Protein AF-A0A9X4H3T2-F1 (afdb_monomer_lite)

Radius of gyration: 23.25 Å; chains: 1; bounding box: 57×52×72 Å

pLDDT: mean 75.18, std 21.05, range [34.91, 97.56]

Structure (mmCIF, N/CA/C/O backbone):
data_AF-A0A9X4H3T2-F1
#
_entry.id   AF-A0A9X4H3T2-F1
#
loop_
_atom_site.group_PDB
_atom_site.id
_atom_site.type_symbol
_atom_site.label_atom_id
_atom_site.label_alt_id
_atom_site.label_comp_id
_atom_site.label_asym_id
_atom_site.label_entity_id
_atom_site.label_seq_id
_atom_site.pdbx_PDB_ins_code
_atom_site.Cartn_x
_atom_site.Cartn_y
_atom_site.Cartn_z
_atom_site.occupancy
_atom_site.B_iso_or_equiv
_atom_site.auth_seq_id
_atom_site.auth_comp_id
_atom_site.auth_asym_id
_atom_site.auth_atom_id
_atom_site.pdbx_PDB_model_num
ATOM 1 N N . MET A 1 1 ? 32.960 2.727 -9.932 1.00 52.59 1 MET A N 1
ATOM 2 C CA . MET A 1 1 ? 33.233 3.770 -10.941 1.00 52.59 1 MET A CA 1
ATOM 3 C C . MET A 1 1 ? 33.825 4.961 -10.204 1.00 52.59 1 MET A C 1
ATOM 5 O O . MET A 1 1 ? 33.146 5.506 -9.345 1.00 52.59 1 MET A O 1
ATOM 9 N N . ASP A 1 2 ? 35.104 5.268 -10.426 1.00 44.00 2 ASP A N 1
ATOM 10 C CA . ASP A 1 2 ? 35.800 6.400 -9.794 1.00 44.00 2 ASP A CA 1
ATOM 11 C C . ASP A 1 2 ? 35.698 7.626 -10.719 1.00 44.00 2 ASP A C 1
ATOM 13 O O . ASP A 1 2 ? 36.077 7.549 -11.885 1.00 44.00 2 ASP A O 1
ATOM 17 N N . VAL A 1 3 ? 35.138 8.731 -10.221 1.00 59.41 3 VAL A N 1
ATOM 18 C CA . VAL A 1 3 ? 34.882 9.972 -10.984 1.00 59.41 3 VAL A CA 1
ATOM 19 C C . VAL A 1 3 ? 35.903 11.076 -10.697 1.00 59.41 3 VAL A C 1
ATOM 21 O O . VAL A 1 3 ? 35.755 12.201 -11.164 1.00 59.41 3 VAL A O 1
ATOM 24 N N . ARG A 1 4 ? 36.965 10.783 -9.937 1.00 67.38 4 ARG A N 1
ATOM 25 C CA . ARG A 1 4 ? 37.994 11.776 -9.583 1.00 67.38 4 ARG A CA 1
ATOM 26 C C . ARG A 1 4 ? 38.931 12.133 -10.745 1.00 67.38 4 ARG A C 1
ATOM 28 O O . ARG A 1 4 ? 39.681 13.095 -10.633 1.00 67.38 4 ARG A O 1
ATOM 35 N N . ALA A 1 5 ? 38.894 11.379 -11.846 1.00 62.28 5 ALA A N 1
ATOM 36 C CA . ALA A 1 5 ? 39.835 11.494 -12.965 1.00 62.28 5 ALA A CA 1
ATOM 37 C C . ALA A 1 5 ? 39.378 12.415 -14.121 1.00 62.28 5 ALA A C 1
ATOM 39 O O . ALA A 1 5 ? 40.071 12.499 -15.132 1.00 62.28 5 ALA A O 1
ATOM 40 N N . GLY A 1 6 ? 38.246 13.115 -13.989 1.00 65.00 6 GLY A N 1
ATOM 41 C CA . GLY A 1 6 ? 37.753 14.078 -14.985 1.00 65.00 6 GLY A CA 1
ATOM 42 C C . GLY A 1 6 ? 36.343 13.780 -15.499 1.00 65.00 6 GLY A C 1
ATOM 43 O O . GLY A 1 6 ? 35.703 12.812 -15.087 1.00 65.00 6 GLY A O 1
ATOM 44 N N . ASN A 1 7 ? 35.850 14.647 -16.392 1.00 65.06 7 ASN A N 1
ATOM 45 C CA . ASN A 1 7 ? 34.503 14.550 -16.959 1.00 65.06 7 ASN A CA 1
ATOM 46 C C . ASN A 1 7 ? 34.317 13.233 -17.725 1.00 65.06 7 ASN A C 1
ATOM 48 O O . ASN A 1 7 ? 35.078 12.918 -18.637 1.00 65.06 7 ASN A O 1
ATOM 52 N N . GLN A 1 8 ? 33.268 12.493 -17.376 1.00 62.72 8 GLN A N 1
ATOM 53 C CA . GLN A 1 8 ? 32.842 11.285 -18.077 1.00 62.72 8 GLN A CA 1
ATOM 54 C C . GLN A 1 8 ? 31.775 11.670 -19.110 1.00 62.72 8 GLN A C 1
ATOM 56 O O . GLN A 1 8 ? 30.701 12.146 -18.745 1.00 62.72 8 GLN A O 1
ATOM 61 N N . ALA A 1 9 ? 32.084 11.492 -20.393 1.00 65.75 9 ALA A N 1
ATOM 62 C CA . ALA A 1 9 ? 31.138 11.605 -21.507 1.00 65.75 9 ALA A CA 1
ATOM 63 C C . ALA A 1 9 ? 30.773 10.196 -22.022 1.00 65.75 9 ALA A C 1
ATOM 65 O O . ALA A 1 9 ? 31.494 9.247 -21.726 1.00 65.75 9 ALA A O 1
ATOM 66 N N . ASN A 1 10 ? 29.683 10.055 -22.792 1.00 64.00 10 ASN A N 1
ATOM 67 C CA . ASN A 1 10 ? 29.130 8.762 -23.254 1.00 64.00 10 ASN A CA 1
ATOM 68 C C . ASN A 1 10 ? 28.629 7.827 -22.133 1.00 64.00 10 ASN A C 1
ATOM 70 O O . ASN A 1 10 ? 28.840 6.618 -22.174 1.00 64.00 10 ASN A O 1
ATOM 74 N N . ILE A 1 11 ? 27.941 8.375 -21.126 1.00 66.06 11 ILE A N 1
ATOM 75 C CA . ILE A 1 11 ? 27.148 7.547 -20.209 1.00 66.06 11 ILE A CA 1
ATOM 76 C C . ILE A 1 11 ? 25.746 7.399 -20.798 1.00 66.06 11 ILE A C 1
ATOM 78 O O . ILE A 1 11 ? 24.950 8.337 -20.752 1.00 66.06 11 ILE A O 1
ATOM 82 N N . ASP A 1 12 ? 25.446 6.215 -21.319 1.00 61.78 12 ASP A N 1
ATOM 83 C CA . ASP A 1 12 ? 24.101 5.866 -21.762 1.00 61.78 12 ASP A CA 1
ATOM 84 C C . ASP A 1 12 ? 23.241 5.480 -20.550 1.00 61.78 12 ASP A C 1
ATOM 86 O O . ASP A 1 12 ? 23.496 4.486 -19.867 1.00 61.78 12 ASP A O 1
ATOM 90 N N . PHE A 1 13 ? 22.200 6.267 -20.271 1.00 52.69 13 PHE A N 1
ATOM 91 C CA . PHE A 1 13 ? 21.162 5.907 -19.306 1.00 52.69 13 PHE A CA 1
ATOM 92 C C . PHE A 1 13 ? 20.006 5.225 -20.034 1.00 52.69 13 PHE A C 1
ATOM 94 O O . PHE A 1 13 ? 19.337 5.830 -20.869 1.00 52.69 13 PHE A O 1
ATOM 101 N N . SER A 1 14 ? 19.740 3.967 -19.688 1.00 58.41 14 SER A N 1
ATOM 102 C CA . SER A 1 14 ? 18.531 3.275 -20.136 1.00 58.41 14 SER A CA 1
ATOM 103 C C . SER A 1 14 ? 17.376 3.597 -19.192 1.00 58.41 14 SER A C 1
ATOM 105 O O . SER A 1 14 ? 17.484 3.393 -17.982 1.00 58.41 14 SER A O 1
ATOM 107 N N . LEU A 1 15 ? 16.263 4.089 -19.738 1.00 56.19 15 LEU A N 1
ATOM 108 C CA . LEU A 1 15 ? 15.029 4.247 -18.975 1.00 56.19 15 LEU A CA 1
ATOM 109 C C . LEU A 1 15 ? 14.483 2.848 -18.657 1.00 56.19 15 LEU A C 1
ATOM 111 O O . LEU A 1 15 ? 14.134 2.095 -19.565 1.00 56.19 15 LEU A O 1
ATOM 115 N N . LEU A 1 16 ? 14.447 2.482 -17.377 1.00 66.12 16 LEU A N 1
ATOM 116 C CA . LEU A 1 16 ? 13.869 1.209 -16.950 1.00 66.12 16 LEU A CA 1
ATOM 117 C C . LEU A 1 16 ? 12.359 1.224 -17.208 1.00 66.12 16 LEU A C 1
ATOM 119 O O . LEU A 1 16 ? 11.682 2.204 -16.893 1.00 66.12 16 LEU A O 1
ATOM 123 N N . ALA A 1 17 ? 11.832 0.128 -17.754 1.00 73.75 17 ALA A N 1
ATOM 124 C CA . ALA A 1 17 ? 10.391 -0.080 -17.823 1.00 73.75 17 ALA A CA 1
ATOM 125 C C . ALA A 1 17 ? 9.795 -0.010 -16.406 1.00 73.75 17 ALA A C 1
ATOM 127 O O . ALA A 1 17 ? 10.371 -0.546 -15.455 1.00 73.75 17 ALA A O 1
ATOM 128 N N . GLY A 1 18 ? 8.661 0.678 -16.271 1.00 83.75 18 GLY A N 1
ATOM 129 C CA . GLY A 1 18 ? 7.928 0.793 -15.016 1.00 83.75 18 GLY A CA 1
ATOM 130 C C . GLY A 1 18 ? 6.741 -0.161 -14.990 1.00 83.75 18 GLY A C 1
ATOM 131 O O . GLY A 1 18 ? 5.956 -0.191 -15.937 1.00 83.75 18 GLY A O 1
ATOM 132 N N . TYR A 1 19 ? 6.590 -0.897 -13.895 1.00 94.56 19 TYR A N 1
ATOM 133 C CA . TYR A 1 19 ? 5.424 -1.735 -13.627 1.00 94.56 19 TYR A CA 1
ATOM 134 C C . TYR A 1 19 ? 4.707 -1.269 -12.364 1.00 94.56 19 TYR A C 1
ATOM 136 O O . TYR A 1 19 ? 5.242 -0.520 -11.546 1.00 94.56 19 TYR A O 1
ATOM 144 N N . THR A 1 20 ? 3.456 -1.692 -12.229 1.00 95.69 20 THR A N 1
ATOM 145 C CA . THR A 1 20 ? 2.567 -1.258 -11.152 1.00 95.69 20 THR A CA 1
ATOM 146 C C . THR A 1 20 ? 2.474 -2.311 -10.055 1.00 95.69 20 THR A C 1
ATOM 148 O O . THR A 1 20 ? 2.276 -3.491 -10.349 1.00 95.69 20 THR A O 1
ATOM 151 N N . ILE A 1 21 ? 2.534 -1.874 -8.796 1.00 96.62 21 ILE A N 1
ATOM 152 C CA . ILE A 1 21 ? 2.111 -2.650 -7.624 1.00 96.62 21 ILE A CA 1
ATOM 153 C C . ILE A 1 21 ? 0.769 -2.088 -7.152 1.00 96.62 21 ILE A C 1
ATOM 155 O O . ILE A 1 21 ? 0.644 -0.882 -6.931 1.00 96.62 21 ILE A O 1
ATOM 159 N N . SER A 1 22 ? -0.233 -2.954 -7.005 1.00 96.88 22 SER A N 1
ATOM 160 C CA . SER A 1 22 ? -1.591 -2.559 -6.623 1.00 96.88 22 SER A CA 1
ATOM 161 C C . SER A 1 22 ? -2.259 -3.549 -5.673 1.00 96.88 22 SER A C 1
ATOM 163 O O . SER A 1 22 ? -1.997 -4.757 -5.691 1.00 96.88 22 SER A O 1
ATOM 165 N N . GLY A 1 23 ? -3.165 -3.024 -4.855 1.00 94.56 23 GLY A N 1
ATOM 166 C CA . GLY A 1 23 ? -3.944 -3.785 -3.889 1.00 94.56 23 GLY A CA 1
ATOM 167 C C . GLY A 1 23 ? -4.801 -2.868 -3.024 1.00 94.56 23 GLY A C 1
ATOM 168 O O . GLY A 1 23 ? -5.012 -1.702 -3.352 1.00 94.56 23 GLY A O 1
ATOM 169 N N . LYS A 1 24 ? -5.273 -3.401 -1.900 1.00 95.81 24 LYS A N 1
ATOM 170 C CA . LYS A 1 24 ? -6.077 -2.673 -0.911 1.00 95.81 24 LYS A CA 1
ATOM 171 C C . LYS A 1 24 ? -5.294 -2.450 0.365 1.00 95.81 24 LYS A C 1
ATOM 173 O O . LYS A 1 24 ? -4.640 -3.375 0.831 1.00 95.81 24 LYS A O 1
ATOM 178 N N . VAL A 1 25 ? -5.420 -1.273 0.968 1.00 93.44 25 VAL A N 1
ATOM 179 C CA . VAL A 1 25 ? -5.076 -1.061 2.378 1.00 93.44 25 VAL A CA 1
ATOM 180 C C . VAL A 1 25 ? -6.368 -1.083 3.177 1.00 93.44 25 VAL A C 1
ATOM 182 O O . VAL A 1 25 ? -7.251 -0.269 2.919 1.00 93.44 25 VAL A O 1
ATOM 185 N N . SER A 1 26 ? -6.488 -2.019 4.117 1.00 91.56 26 SER A N 1
ATOM 186 C CA . SER A 1 26 ? -7.704 -2.218 4.914 1.00 91.56 26 SER A CA 1
ATOM 187 C C . SER A 1 26 ? -7.459 -1.976 6.398 1.00 91.56 26 SER A C 1
ATOM 189 O O . SER A 1 26 ? -6.370 -2.241 6.909 1.00 91.56 26 SER A O 1
ATOM 191 N N . LEU A 1 27 ? -8.486 -1.506 7.097 1.00 87.81 27 LEU A N 1
ATOM 192 C CA . LEU A 1 27 ? -8.524 -1.478 8.552 1.00 87.81 27 LEU A CA 1
ATOM 193 C C . LEU A 1 27 ? -8.652 -2.902 9.121 1.00 87.81 27 LEU A C 1
ATOM 195 O O . LEU A 1 27 ? -9.218 -3.787 8.465 1.00 87.81 27 LEU A O 1
ATOM 199 N N . PRO A 1 28 ? -8.125 -3.136 10.334 1.00 83.06 28 PRO A N 1
ATOM 200 C CA . PRO A 1 28 ? -8.169 -4.445 10.966 1.00 83.06 28 PRO A CA 1
ATOM 201 C C . PRO A 1 28 ? -9.613 -4.857 11.247 1.00 83.06 28 PRO A C 1
ATOM 203 O O . PRO A 1 28 ? -10.473 -4.022 11.524 1.00 83.06 28 PRO A O 1
ATOM 206 N N . GLU A 1 29 ? -9.874 -6.162 11.143 1.00 80.94 29 GLU A N 1
ATOM 207 C CA . GLU A 1 29 ? -11.164 -6.782 11.491 1.00 80.94 29 GLU A CA 1
ATOM 208 C C . GLU A 1 29 ? -12.385 -6.166 10.772 1.00 80.94 29 GLU A C 1
ATOM 210 O O . GLU A 1 29 ? -13.522 -6.312 11.210 1.00 80.94 29 GLU A O 1
ATOM 215 N N . GLY A 1 30 ? -12.164 -5.479 9.644 1.00 78.31 30 GLY A N 1
ATOM 216 C CA . GLY A 1 30 ? -13.226 -4.819 8.884 1.00 78.31 30 GLY A CA 1
ATOM 217 C C . GLY A 1 30 ? -13.804 -3.570 9.554 1.00 78.31 30 GLY A C 1
ATOM 218 O O . GLY A 1 30 ? -14.869 -3.112 9.138 1.00 78.31 30 GLY A O 1
ATOM 219 N N . GLN A 1 31 ? -13.120 -3.008 10.556 1.00 83.56 31 GLN A N 1
ATOM 220 C CA . GLN A 1 31 ? -13.538 -1.789 11.242 1.00 83.56 31 GLN A CA 1
ATOM 221 C C . GLN A 1 31 ? -13.729 -0.622 10.261 1.00 83.56 31 GLN A C 1
ATOM 223 O O . GLN A 1 31 ? -12.945 -0.438 9.332 1.00 83.56 31 GLN A O 1
ATOM 228 N N . LEU A 1 32 ? -14.758 0.199 10.490 1.00 86.44 32 LEU A N 1
ATOM 229 C CA . LEU A 1 32 ? -14.967 1.436 9.738 1.00 86.44 32 LEU A CA 1
ATOM 230 C C . LEU A 1 32 ? -14.142 2.580 10.334 1.00 86.44 32 LEU A C 1
ATOM 232 O O . LEU A 1 32 ? -14.075 2.744 11.554 1.00 86.44 32 LEU A O 1
ATOM 236 N N . ALA A 1 33 ? -13.557 3.407 9.473 1.00 85.69 33 ALA A N 1
ATOM 237 C CA . ALA A 1 33 ? -12.797 4.573 9.887 1.00 85.69 33 ALA A CA 1
ATOM 238 C C . ALA A 1 33 ? -13.724 5.613 10.540 1.00 85.69 33 ALA A C 1
ATOM 240 O O . ALA A 1 33 ? -14.650 6.120 9.902 1.00 85.69 33 ALA A O 1
ATOM 241 N N . SER A 1 34 ? -13.472 5.963 11.805 1.00 84.12 34 SER A N 1
ATOM 242 C CA . SER A 1 34 ? -14.245 6.995 12.521 1.00 84.12 34 SER A CA 1
ATOM 243 C C . SER A 1 34 ? -14.047 8.399 11.936 1.00 84.12 34 SER A C 1
ATOM 245 O O . SER A 1 34 ? -14.924 9.253 12.058 1.00 84.12 34 SER A O 1
ATOM 247 N N . SER A 1 35 ? -12.912 8.623 11.277 1.00 86.81 35 SER A N 1
ATOM 248 C CA . SER A 1 35 ? -12.546 9.815 10.510 1.00 86.81 35 SER A CA 1
ATOM 249 C C . SER A 1 35 ? -11.734 9.386 9.290 1.00 86.81 35 SER A C 1
ATOM 251 O O . SER A 1 35 ? -11.195 8.280 9.277 1.00 86.81 35 SER A O 1
ATOM 253 N N . SER A 1 36 ? -11.615 10.249 8.280 1.00 89.06 36 SER A N 1
ATOM 254 C CA . SER A 1 36 ? -10.748 9.953 7.137 1.00 89.06 36 SER A CA 1
ATOM 255 C C . SER A 1 36 ? -9.297 9.765 7.588 1.00 89.06 36 SER A C 1
ATOM 257 O O . SER A 1 36 ? -8.815 10.509 8.442 1.00 89.06 36 SER A O 1
ATOM 259 N N . LEU A 1 37 ? -8.624 8.762 7.023 1.00 88.94 37 LEU A N 1
ATOM 260 C CA . LEU A 1 37 ? -7.286 8.341 7.416 1.00 88.94 37 LEU A CA 1
ATOM 261 C C . LEU A 1 37 ? -6.315 8.411 6.242 1.00 88.94 37 LEU A C 1
ATOM 263 O O . LEU A 1 37 ? -6.490 7.696 5.253 1.00 88.94 37 LEU A O 1
ATOM 267 N N . SER A 1 38 ? -5.270 9.226 6.373 1.00 93.31 38 SER A N 1
ATOM 268 C CA . SER A 1 38 ? -4.232 9.359 5.352 1.00 93.31 38 SER A CA 1
ATOM 269 C C . SER A 1 38 ? -3.151 8.296 5.527 1.00 93.31 38 SER A C 1
ATOM 271 O O . SER A 1 38 ? -2.493 8.219 6.569 1.00 93.31 38 SER A O 1
ATOM 273 N N . VAL A 1 39 ? -2.918 7.502 4.484 1.00 94.00 39 VAL A N 1
ATOM 274 C CA . VAL A 1 39 ? -1.922 6.426 4.487 1.00 94.00 39 VAL A CA 1
ATOM 275 C C . VAL A 1 39 ? -0.996 6.583 3.293 1.00 94.00 39 VAL A C 1
ATOM 277 O O . VAL A 1 39 ? -1.437 6.751 2.159 1.00 94.00 39 VAL A O 1
ATOM 280 N N . ARG A 1 40 ? 0.306 6.507 3.546 1.00 96.31 40 ARG A N 1
ATOM 281 C CA . ARG A 1 40 ? 1.331 6.406 2.513 1.00 96.31 40 ARG A CA 1
ATOM 282 C C . ARG A 1 40 ? 1.694 4.944 2.300 1.00 96.31 40 ARG A C 1
ATOM 284 O O . ARG A 1 40 ? 1.959 4.245 3.273 1.00 96.31 40 ARG A O 1
ATOM 291 N N . VAL A 1 41 ? 1.757 4.505 1.049 1.00 96.88 41 VAL A N 1
ATOM 292 C CA . VAL A 1 41 ? 2.296 3.195 0.666 1.00 96.88 41 VAL A CA 1
ATOM 293 C C . VAL A 1 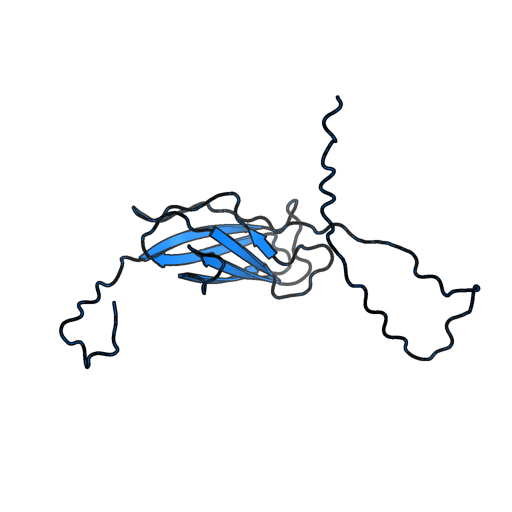41 ? 3.603 3.407 -0.083 1.00 96.88 41 VAL A C 1
ATOM 295 O O . VAL A 1 41 ? 3.667 4.223 -1.001 1.00 96.88 41 VAL A O 1
ATOM 298 N N . GLU A 1 42 ? 4.649 2.692 0.316 1.00 97.25 42 GLU A N 1
ATOM 299 C CA . GLU A 1 42 ? 6.005 2.818 -0.223 1.00 97.25 42 GLU A CA 1
ATOM 300 C C . GLU A 1 42 ? 6.540 1.451 -0.631 1.00 97.25 42 GLU A C 1
ATOM 302 O O . GLU A 1 42 ? 6.371 0.478 0.102 1.00 97.25 42 GLU A O 1
ATOM 307 N N . ALA A 1 43 ? 7.231 1.398 -1.767 1.00 96.12 43 ALA A N 1
ATOM 308 C CA .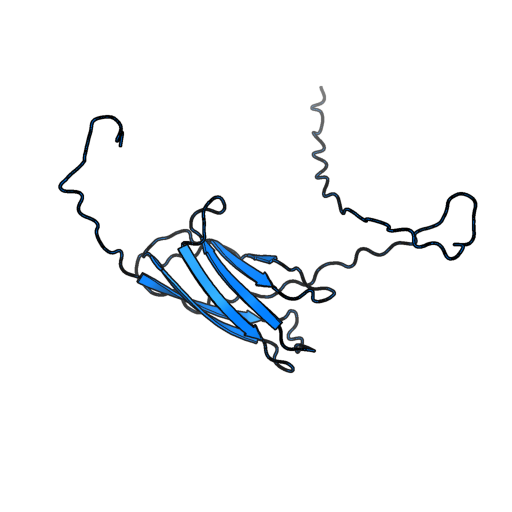 ALA A 1 43 ? 7.950 0.224 -2.242 1.00 96.12 43 ALA A CA 1
ATOM 309 C C . ALA A 1 43 ? 9.456 0.509 -2.286 1.00 96.12 43 ALA A C 1
ATOM 311 O O . ALA A 1 43 ? 9.888 1.523 -2.841 1.00 96.12 43 ALA A O 1
ATOM 312 N N . MET A 1 44 ? 10.259 -0.385 -1.711 1.00 95.50 44 MET A N 1
ATOM 313 C CA . MET A 1 44 ? 11.713 -0.246 -1.616 1.00 95.50 44 MET A CA 1
ATOM 314 C C . MET A 1 44 ? 12.424 -1.577 -1.860 1.00 95.50 44 MET A C 1
ATOM 316 O O . MET A 1 44 ? 12.046 -2.595 -1.293 1.00 95.50 44 MET A O 1
ATOM 320 N N . LEU A 1 45 ? 13.478 -1.557 -2.676 1.00 92.69 45 LEU A N 1
ATOM 321 C CA . LEU A 1 45 ? 14.405 -2.690 -2.827 1.00 92.69 45 LEU A CA 1
ATOM 322 C C . LEU A 1 45 ? 15.418 -2.758 -1.679 1.00 92.69 45 LEU A C 1
ATOM 324 O O . LEU A 1 45 ? 15.995 -3.804 -1.402 1.00 92.69 45 LEU A O 1
ATOM 328 N N . ASN A 1 46 ? 15.660 -1.628 -1.015 1.00 88.06 46 ASN A N 1
ATOM 329 C CA . ASN A 1 46 ? 16.543 -1.548 0.134 1.00 88.06 46 ASN A CA 1
ATOM 330 C C . ASN A 1 46 ? 15.988 -0.535 1.141 1.00 88.06 46 ASN A C 1
ATOM 332 O O . ASN A 1 46 ? 15.777 0.629 0.810 1.00 88.06 46 ASN A O 1
ATOM 336 N N . LYS A 1 47 ? 15.779 -0.993 2.379 1.00 80.88 47 LYS A N 1
ATOM 337 C CA . LYS A 1 47 ? 15.252 -0.200 3.499 1.00 80.88 47 LYS A CA 1
ATOM 338 C C . LYS A 1 47 ? 16.132 0.988 3.912 1.00 80.88 47 LYS A C 1
ATOM 340 O O . LYS A 1 47 ? 15.635 1.895 4.573 1.00 80.88 47 LYS A O 1
ATOM 345 N N . ASP A 1 48 ? 17.413 0.969 3.549 1.00 86.94 48 ASP A N 1
ATOM 346 C CA . ASP A 1 48 ? 18.389 2.004 3.902 1.00 86.94 48 ASP A CA 1
ATOM 347 C C . ASP A 1 48 ? 18.424 3.147 2.865 1.00 86.94 48 ASP A C 1
ATOM 349 O O . ASP A 1 48 ? 19.116 4.146 3.059 1.00 86.94 48 ASP A O 1
ATOM 353 N N . TYR A 1 49 ? 17.666 3.021 1.769 1.00 86.50 49 TYR A N 1
ATOM 354 C CA . TYR A 1 49 ? 17.579 4.003 0.688 1.00 86.50 49 TYR A CA 1
ATOM 355 C C . TYR A 1 49 ? 16.161 4.581 0.556 1.00 86.50 49 TYR A C 1
ATOM 357 O O . TYR A 1 49 ? 15.198 4.007 1.072 1.00 86.50 49 TYR A O 1
ATOM 365 N N . PRO A 1 50 ? 16.003 5.722 -0.145 1.00 91.62 50 PRO A N 1
ATOM 366 C CA . PRO A 1 50 ? 14.685 6.248 -0.480 1.00 91.62 50 PRO A CA 1
ATOM 367 C C . PRO A 1 50 ? 13.824 5.214 -1.226 1.00 91.62 50 PRO A C 1
ATOM 369 O O . PRO A 1 50 ? 14.365 4.391 -1.971 1.00 91.62 50 PRO A O 1
ATOM 372 N N . PRO A 1 51 ? 12.488 5.268 -1.077 1.00 94.00 51 PRO A N 1
ATOM 373 C CA . PRO A 1 51 ? 11.596 4.356 -1.780 1.00 94.00 51 PRO A CA 1
ATOM 374 C C . PRO A 1 51 ? 11.724 4.523 -3.298 1.00 94.00 51 PRO A C 1
ATOM 376 O O . PRO A 1 51 ? 11.857 5.631 -3.816 1.00 94.00 51 PRO A O 1
ATOM 379 N N . ASN A 1 52 ? 11.629 3.408 -4.017 1.00 94.69 52 ASN A N 1
ATOM 380 C CA . ASN A 1 52 ? 11.642 3.373 -5.478 1.00 94.69 52 ASN A CA 1
ATOM 381 C C . ASN A 1 52 ? 10.310 3.835 -6.090 1.00 94.69 52 ASN A C 1
ATOM 383 O O . ASN A 1 52 ? 10.266 4.167 -7.270 1.00 94.69 52 ASN A O 1
ATOM 387 N N . GLY A 1 53 ? 9.238 3.830 -5.296 1.00 94.12 53 GLY A N 1
ATOM 388 C CA . GLY A 1 53 ? 7.915 4.312 -5.667 1.00 94.12 53 GLY A CA 1
ATOM 389 C C . GLY A 1 53 ? 7.045 4.479 -4.425 1.00 94.12 53 GLY A C 1
ATOM 390 O O . GLY A 1 53 ? 7.230 3.780 -3.425 1.00 94.12 53 GLY A O 1
ATOM 391 N N . TRP A 1 54 ? 6.111 5.423 -4.470 1.00 96.50 54 TRP A N 1
ATOM 392 C CA . TRP A 1 54 ? 5.179 5.664 -3.374 1.00 96.50 54 TRP A CA 1
ATOM 393 C C . TRP A 1 54 ? 3.868 6.258 -3.876 1.00 96.50 54 TRP A C 1
ATOM 395 O O . TRP A 1 54 ? 3.805 6.840 -4.958 1.00 96.50 54 TRP A O 1
ATOM 405 N N . THR A 1 55 ? 2.822 6.109 -3.073 1.00 97.38 55 THR A N 1
ATOM 406 C CA . THR A 1 55 ? 1.526 6.747 -3.296 1.00 97.38 55 THR A CA 1
ATOM 407 C C . THR A 1 55 ? 0.883 7.105 -1.962 1.00 97.38 55 THR A C 1
ATOM 409 O O . THR A 1 55 ? 1.167 6.481 -0.937 1.00 97.38 55 THR A O 1
ATOM 412 N N . ASP A 1 56 ? 0.040 8.131 -1.968 1.00 96.56 56 ASP A N 1
ATOM 413 C CA . ASP A 1 56 ? -0.759 8.535 -0.818 1.00 96.56 56 ASP A CA 1
ATOM 414 C C . ASP A 1 56 ? -2.228 8.225 -1.104 1.00 96.56 56 ASP A C 1
ATOM 416 O O . ASP A 1 56 ? -2.763 8.603 -2.145 1.00 96.56 56 ASP A O 1
ATOM 420 N N . ILE A 1 57 ? -2.877 7.549 -0.164 1.00 96.19 57 ILE A N 1
ATOM 421 C CA . ILE A 1 57 ? -4.289 7.182 -0.226 1.00 96.19 57 ILE A CA 1
ATOM 422 C C . ILE A 1 57 ? -5.018 7.691 1.015 1.00 96.19 57 ILE A C 1
ATOM 424 O O . ILE A 1 57 ? -4.406 7.995 2.043 1.00 96.19 57 ILE A O 1
ATOM 428 N N . VAL A 1 58 ? -6.344 7.751 0.924 1.00 95.12 58 VAL A N 1
ATOM 429 C CA . VAL A 1 58 ? -7.206 8.122 2.044 1.00 95.12 58 VAL A CA 1
ATOM 430 C C . VAL A 1 58 ? -8.294 7.072 2.207 1.00 95.12 58 VAL A C 1
ATOM 432 O O . VAL A 1 58 ? -9.110 6.886 1.304 1.00 95.12 58 VAL A O 1
ATOM 435 N N . ILE A 1 59 ? -8.338 6.418 3.369 1.00 92.94 59 ILE A N 1
ATOM 436 C CA . ILE A 1 59 ? -9.501 5.622 3.776 1.00 92.94 59 ILE A CA 1
ATOM 437 C C . ILE A 1 59 ? -10.533 6.614 4.300 1.00 92.94 59 ILE A C 1
ATOM 439 O O . ILE A 1 59 ? -10.306 7.264 5.317 1.00 92.94 59 ILE A O 1
ATOM 443 N N . GLN A 1 60 ? -11.633 6.795 3.574 1.00 93.62 60 GLN A N 1
ATOM 444 C CA . GLN A 1 60 ? -12.646 7.786 3.936 1.00 93.62 60 GLN A CA 1
ATOM 445 C C . GLN A 1 60 ? -13.387 7.389 5.215 1.00 93.62 60 GLN A C 1
ATOM 447 O O . GLN A 1 60 ? -13.532 6.205 5.519 1.00 93.62 60 GLN A O 1
ATOM 452 N N . GLN A 1 61 ? -13.906 8.382 5.939 1.00 90.50 61 GLN A N 1
ATOM 453 C CA . GLN A 1 61 ? -14.805 8.137 7.064 1.00 90.50 61 GLN A CA 1
ATOM 454 C C . GLN A 1 61 ? -15.941 7.179 6.663 1.00 90.50 61 GLN A C 1
ATOM 456 O O . GLN A 1 61 ? -16.551 7.317 5.602 1.00 90.50 61 GLN A O 1
ATOM 461 N N . GLY A 1 62 ? -16.218 6.195 7.517 1.00 88.44 62 GLY A N 1
ATOM 462 C CA . GLY A 1 62 ? -17.228 5.168 7.269 1.00 88.44 62 GLY A CA 1
ATOM 463 C C . GLY A 1 62 ? -16.811 4.087 6.267 1.00 88.44 62 GLY A C 1
ATOM 464 O O . GLY A 1 62 ? -17.605 3.188 6.011 1.00 88.44 62 GLY A O 1
ATOM 465 N N . GLN A 1 63 ? -15.594 4.137 5.715 1.00 92.44 63 GLN A N 1
ATOM 466 C CA . GLN A 1 63 ? -15.006 3.065 4.907 1.00 92.44 63 GLN A CA 1
ATOM 467 C C . GLN A 1 63 ? -14.010 2.250 5.733 1.00 92.44 63 GLN A C 1
ATOM 469 O O . GLN A 1 63 ? -13.452 2.735 6.716 1.00 92.44 63 GLN A O 1
ATOM 474 N N . ASN A 1 64 ? -13.765 1.011 5.319 1.00 90.44 64 ASN A N 1
ATOM 475 C CA . ASN A 1 64 ? -12.779 0.118 5.933 1.00 90.44 64 ASN A CA 1
ATOM 476 C C . ASN A 1 64 ? -11.571 -0.170 5.037 1.00 90.44 64 ASN A C 1
ATOM 478 O O . ASN A 1 64 ? -10.665 -0.873 5.471 1.00 90.44 64 ASN A O 1
ATOM 482 N N . TYR A 1 65 ? -11.533 0.339 3.805 1.00 93.94 65 TYR A N 1
ATOM 483 C CA . TYR A 1 65 ? -10.378 0.189 2.924 1.00 93.94 65 TYR A CA 1
ATOM 484 C C . TYR A 1 65 ? -10.261 1.336 1.922 1.00 93.94 65 TYR A C 1
ATOM 486 O O . TYR A 1 65 ? -11.204 2.097 1.702 1.00 93.94 65 TYR A O 1
ATOM 494 N N . ALA A 1 66 ? -9.094 1.419 1.291 1.00 95.19 66 ALA A N 1
ATOM 495 C CA . ALA A 1 66 ? -8.878 2.164 0.061 1.00 95.19 66 ALA A CA 1
ATOM 496 C C . ALA A 1 66 ? -7.930 1.383 -0.860 1.00 95.19 66 ALA A C 1
ATOM 498 O O . ALA A 1 66 ? -7.007 0.704 -0.398 1.00 95.19 66 ALA A O 1
ATOM 499 N N . ASP A 1 67 ? -8.178 1.459 -2.164 1.00 97.56 67 ASP A N 1
ATOM 500 C CA . ASP A 1 67 ? -7.289 0.896 -3.176 1.00 97.56 67 ASP A CA 1
ATOM 501 C C . ASP A 1 67 ? -6.040 1.772 -3.331 1.00 97.56 67 ASP A C 1
ATOM 503 O O . ASP A 1 67 ? -6.103 2.999 -3.232 1.00 97.56 67 ASP A O 1
ATOM 507 N N . TYR A 1 68 ? -4.901 1.142 -3.603 1.00 96.38 68 TYR A N 1
ATOM 508 C CA . TYR A 1 68 ? -3.654 1.827 -3.912 1.00 96.38 68 TYR A CA 1
ATOM 509 C C . TYR A 1 68 ? -3.037 1.286 -5.201 1.00 96.38 68 TYR A C 1
ATOM 511 O O . TYR A 1 68 ? -3.222 0.127 -5.584 1.00 96.38 68 TYR A O 1
ATOM 519 N N . SER A 1 69 ? -2.271 2.150 -5.857 1.00 96.25 69 SER A N 1
ATOM 520 C CA . SER A 1 69 ? -1.491 1.831 -7.045 1.00 96.25 69 SER A CA 1
ATOM 521 C C . SER A 1 69 ? -0.255 2.723 -7.073 1.00 96.25 69 SER A C 1
ATOM 523 O O . SER A 1 69 ? -0.363 3.936 -6.869 1.00 96.25 69 SER A O 1
ATOM 525 N N . LEU A 1 70 ? 0.917 2.129 -7.278 1.00 95.44 70 LEU A N 1
ATOM 526 C CA . LEU A 1 70 ? 2.184 2.846 -7.393 1.00 95.44 70 LEU A CA 1
ATOM 527 C C . LEU A 1 70 ? 3.055 2.213 -8.480 1.00 95.44 70 LEU A C 1
ATOM 529 O O . LEU A 1 70 ? 3.044 0.995 -8.666 1.00 95.44 70 LEU A O 1
ATOM 533 N N . VAL A 1 71 ? 3.812 3.048 -9.189 1.00 94.31 71 VAL A N 1
ATOM 534 C CA . VAL A 1 71 ? 4.728 2.618 -10.252 1.00 94.31 71 VAL A CA 1
ATOM 535 C C . VAL A 1 71 ? 6.137 2.493 -9.683 1.00 94.31 71 VAL A C 1
ATOM 537 O O . VAL A 1 71 ? 6.602 3.378 -8.966 1.00 94.31 71 VAL A O 1
ATOM 540 N N . VAL A 1 72 ? 6.811 1.399 -10.021 1.00 94.00 72 VAL A N 1
ATOM 541 C CA . VAL A 1 72 ? 8.202 1.109 -9.657 1.00 94.00 72 VAL A CA 1
ATOM 542 C C . VAL A 1 72 ? 8.979 0.597 -10.871 1.00 94.00 72 VAL A C 1
ATOM 544 O O . VAL A 1 72 ? 8.374 0.082 -11.814 1.00 94.00 72 VAL A O 1
ATOM 547 N N . PRO A 1 73 ? 10.317 0.711 -10.866 1.00 93.44 73 PRO A N 1
ATOM 548 C CA . PRO A 1 73 ? 11.159 0.037 -11.848 1.00 93.44 73 PRO A CA 1
ATOM 549 C C . PRO A 1 73 ? 10.889 -1.475 -11.919 1.00 93.44 73 PRO A C 1
ATOM 551 O O . PRO A 1 73 ? 10.553 -2.109 -10.921 1.00 93.44 73 PRO A O 1
ATOM 554 N N . ALA A 1 74 ? 11.077 -2.069 -13.095 1.00 93.12 74 ALA A N 1
ATOM 555 C CA . ALA A 1 74 ? 11.039 -3.516 -13.266 1.00 93.12 74 ALA A CA 1
ATOM 556 C C . ALA A 1 74 ? 12.174 -4.193 -12.475 1.00 93.12 74 ALA A C 1
ATOM 558 O O . ALA A 1 74 ? 13.329 -4.191 -12.900 1.00 93.12 74 ALA A O 1
ATOM 559 N N . ALA A 1 75 ? 11.845 -4.764 -11.316 1.00 91.88 75 ALA A N 1
ATOM 560 C CA . ALA A 1 75 ? 12.771 -5.486 -10.449 1.00 91.88 75 ALA A CA 1
ATOM 561 C C . ALA A 1 75 ? 12.029 -6.496 -9.558 1.00 91.88 75 ALA A C 1
ATOM 563 O O . ALA A 1 75 ? 10.799 -6.493 -9.470 1.00 91.88 75 ALA A O 1
ATOM 564 N N . CYS A 1 76 ? 12.796 -7.348 -8.884 1.00 93.12 76 CYS A N 1
ATOM 565 C CA . CYS A 1 76 ? 12.314 -8.284 -7.876 1.00 93.12 76 CYS A CA 1
ATOM 566 C C . CYS A 1 76 ? 12.827 -7.900 -6.485 1.00 93.12 76 CYS A C 1
ATOM 568 O O . CYS A 1 76 ? 13.882 -7.276 -6.368 1.00 93.12 76 CYS A O 1
ATOM 570 N N . GLY A 1 77 ? 12.114 -8.314 -5.438 1.00 93.25 77 GLY A N 1
ATOM 571 C CA . GLY A 1 77 ? 12.549 -8.097 -4.055 1.00 93.25 77 GLY A CA 1
ATOM 572 C C . GLY A 1 77 ? 11.988 -6.827 -3.414 1.00 93.25 77 GLY A C 1
ATOM 573 O O . GLY A 1 77 ? 12.576 -6.294 -2.477 1.00 93.25 77 GLY A O 1
ATOM 574 N N . TYR A 1 78 ? 10.875 -6.290 -3.922 1.00 94.62 78 TYR A N 1
ATOM 575 C CA . TYR A 1 78 ? 10.271 -5.102 -3.325 1.00 94.62 78 TYR A CA 1
ATOM 576 C C . TYR A 1 78 ? 9.687 -5.414 -1.951 1.00 94.62 78 TYR A C 1
ATOM 578 O O . TYR A 1 78 ? 8.740 -6.192 -1.831 1.00 94.62 78 TYR A O 1
ATOM 586 N N . LEU A 1 79 ? 10.192 -4.722 -0.935 1.00 94.75 79 LEU A N 1
ATOM 587 C CA . LEU A 1 79 ? 9.539 -4.577 0.356 1.00 94.75 79 LEU A CA 1
ATOM 588 C C . LEU A 1 79 ? 8.504 -3.462 0.237 1.00 94.75 79 LEU A C 1
ATOM 590 O O . LEU A 1 79 ? 8.841 -2.326 -0.108 1.00 94.75 79 LEU A O 1
ATOM 594 N N . VAL A 1 80 ? 7.244 -3.777 0.525 1.00 94.25 80 VAL A N 1
ATOM 595 C CA . VAL A 1 80 ? 6.161 -2.789 0.529 1.00 94.25 80 VAL A CA 1
ATOM 596 C C . VAL A 1 80 ? 5.747 -2.503 1.959 1.00 94.25 80 VAL A C 1
ATOM 598 O O . VAL A 1 80 ? 5.545 -3.426 2.743 1.00 94.25 80 VAL A O 1
ATOM 601 N N . ARG A 1 81 ? 5.609 -1.224 2.304 1.00 93.94 81 ARG A N 1
ATOM 602 C CA . ARG A 1 81 ? 5.145 -0.790 3.622 1.00 93.94 81 ARG A CA 1
ATOM 603 C C . ARG A 1 81 ? 4.020 0.217 3.524 1.00 93.94 81 ARG A C 1
ATOM 605 O O . ARG A 1 81 ? 3.959 0.987 2.567 1.00 93.94 81 ARG A O 1
ATOM 612 N N . TYR A 1 82 ? 3.191 0.254 4.557 1.00 92.75 82 TYR A N 1
ATOM 613 C CA . TYR A 1 82 ? 2.293 1.370 4.810 1.00 92.75 82 TYR A CA 1
ATOM 614 C C . TYR A 1 82 ? 2.829 2.229 5.960 1.00 92.75 82 TYR A C 1
ATOM 616 O O . TYR A 1 82 ? 3.454 1.710 6.886 1.00 92.75 82 TYR A O 1
ATOM 624 N N . SER A 1 83 ? 2.528 3.524 5.909 1.00 92.00 83 SER A N 1
ATOM 625 C CA . SER A 1 83 ? 2.768 4.497 6.973 1.00 92.00 83 SER A CA 1
ATOM 626 C C . SER A 1 83 ? 1.525 5.370 7.134 1.00 92.00 83 SER A C 1
ATOM 628 O O . SER A 1 83 ? 1.126 6.078 6.208 1.00 92.00 83 SER A O 1
ATOM 630 N N . VAL A 1 84 ? 0.897 5.318 8.300 1.00 89.81 84 VAL A N 1
ATOM 631 C CA . VAL A 1 84 ? -0.264 6.134 8.650 1.00 89.81 84 VAL A CA 1
ATOM 632 C C . VAL A 1 84 ? 0.223 7.521 9.068 1.00 89.81 84 VAL A C 1
ATOM 634 O O . VAL A 1 84 ? 1.085 7.635 9.938 1.00 89.81 84 VAL A O 1
ATOM 637 N N . LYS A 1 85 ? -0.292 8.577 8.430 1.00 87.19 85 LYS A N 1
ATOM 638 C CA . LYS A 1 85 ? 0.152 9.959 8.691 1.00 87.19 85 LYS A CA 1
ATOM 639 C C . LYS A 1 85 ? -0.518 10.570 9.920 1.00 87.19 85 LYS A C 1
ATOM 641 O O . LYS A 1 85 ? 0.090 11.392 10.599 1.00 87.19 85 LYS A O 1
ATOM 646 N N . ASP A 1 86 ? -1.752 10.164 10.194 1.00 77.62 86 ASP A N 1
ATOM 647 C CA . ASP A 1 86 ? -2.540 10.653 11.320 1.00 77.62 86 ASP A CA 1
ATOM 648 C C . ASP A 1 86 ? -2.311 9.774 12.562 1.00 77.62 86 ASP A C 1
ATOM 650 O O . ASP A 1 86 ? -2.183 8.552 12.463 1.00 77.62 86 ASP A O 1
ATOM 654 N N . ILE A 1 87 ? -2.275 10.375 13.757 1.00 67.38 87 ILE A N 1
ATOM 655 C CA . ILE A 1 87 ? -2.212 9.607 15.009 1.00 67.38 87 ILE A CA 1
ATOM 656 C C . ILE A 1 87 ? -3.600 9.027 15.275 1.00 67.38 87 ILE A C 1
ATOM 658 O O . ILE A 1 87 ? -4.494 9.726 15.752 1.00 67.38 87 ILE A O 1
ATOM 662 N N . VAL A 1 88 ? -3.771 7.738 14.983 1.00 67.94 88 VAL A N 1
ATOM 663 C CA . VAL A 1 88 ? -5.000 7.001 15.292 1.00 67.94 88 VAL A CA 1
ATOM 664 C C . VAL A 1 88 ? -4.767 6.138 16.531 1.00 67.94 88 VAL A C 1
ATOM 666 O O . VAL A 1 88 ? -3.830 5.331 16.536 1.00 67.94 88 VAL A O 1
ATOM 669 N N . PRO A 1 89 ? -5.586 6.268 17.591 1.00 66.62 89 PRO A N 1
ATOM 670 C CA . PRO A 1 89 ? -5.455 5.412 18.760 1.00 66.62 89 PRO A CA 1
ATOM 671 C C . PRO A 1 89 ? -5.596 3.937 18.365 1.00 66.62 89 PRO A C 1
ATOM 673 O O . PRO A 1 89 ? -6.410 3.577 17.517 1.00 66.62 89 PRO A O 1
ATOM 676 N N . ASN A 1 90 ? -4.790 3.087 19.002 1.00 68.31 90 ASN A N 1
ATOM 677 C CA . ASN A 1 90 ? -4.771 1.632 18.819 1.00 68.31 90 ASN A CA 1
ATOM 678 C C . ASN A 1 90 ? -4.353 1.134 17.421 1.00 68.31 90 ASN A C 1
ATOM 680 O O . ASN A 1 90 ? -4.460 -0.060 17.168 1.00 68.31 90 ASN A O 1
ATOM 684 N N . CYS A 1 91 ? -3.833 1.985 16.531 1.00 73.12 91 CYS A N 1
ATOM 685 C CA . CYS A 1 91 ? -3.273 1.556 15.244 1.00 73.12 91 CYS A CA 1
ATOM 686 C C . CYS A 1 91 ? -1.741 1.567 15.275 1.00 73.12 91 CYS A C 1
ATOM 688 O O . CYS A 1 91 ? -1.121 2.494 15.798 1.00 73.12 91 CYS A O 1
ATOM 690 N N . VAL A 1 92 ? -1.113 0.557 14.673 1.00 79.00 92 VAL A N 1
ATOM 691 C CA . VAL A 1 92 ? 0.323 0.591 14.392 1.00 79.00 92 VAL A CA 1
ATOM 692 C C . VAL A 1 92 ? 0.545 1.531 13.214 1.00 79.00 92 VAL A C 1
ATOM 694 O O . VAL A 1 92 ? 0.034 1.295 12.119 1.00 79.00 92 VAL A O 1
ATOM 697 N N . LEU A 1 93 ? 1.332 2.586 13.432 1.00 84.56 93 LEU A N 1
ATOM 698 C CA . LEU A 1 93 ? 1.561 3.635 12.435 1.00 84.56 93 LEU A CA 1
ATOM 699 C C . LEU A 1 93 ? 2.333 3.150 11.202 1.00 84.56 93 LEU A 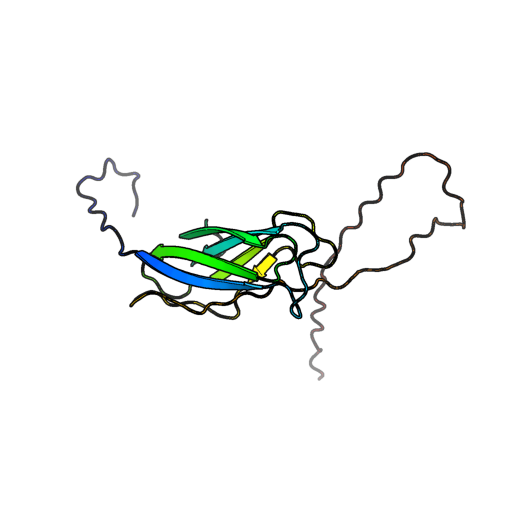C 1
ATOM 701 O O . LEU A 1 93 ? 2.295 3.818 10.177 1.00 84.56 93 LEU A O 1
ATOM 705 N N . GLN A 1 94 ? 3.020 2.010 11.278 1.00 88.00 94 GLN A N 1
ATOM 706 C CA . GLN A 1 94 ? 3.798 1.464 10.171 1.00 88.00 94 GLN A CA 1
ATOM 707 C C . GLN A 1 94 ? 3.786 -0.066 10.178 1.00 88.00 94 GLN A C 1
ATOM 709 O O . GLN A 1 94 ? 3.947 -0.688 11.226 1.00 88.00 94 GLN A O 1
ATOM 714 N N . GLY A 1 95 ? 3.667 -0.673 9.001 1.00 86.88 95 GLY A N 1
ATOM 715 C CA . GLY A 1 95 ? 3.751 -2.123 8.826 1.00 86.88 95 GLY A CA 1
ATOM 716 C C . GLY A 1 95 ? 4.161 -2.500 7.407 1.00 86.88 95 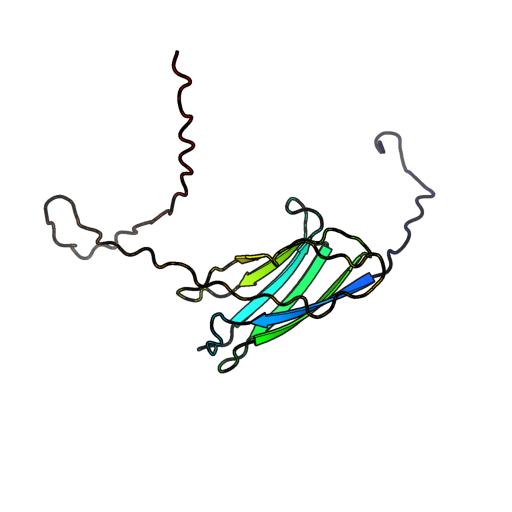GLY A C 1
ATOM 717 O O . GLY A 1 95 ? 4.164 -1.652 6.515 1.00 86.88 95 GLY A O 1
ATOM 718 N N . TYR A 1 96 ? 4.528 -3.765 7.205 1.00 88.06 96 TYR A N 1
ATOM 719 C CA . TYR A 1 96 ? 5.005 -4.286 5.922 1.00 88.06 96 TYR A CA 1
ATOM 720 C C . TYR A 1 96 ? 4.019 -5.294 5.334 1.00 88.06 96 TYR A C 1
ATOM 722 O O . TYR A 1 96 ? 3.307 -5.980 6.065 1.00 88.06 96 TYR A O 1
ATOM 730 N N . TYR A 1 97 ? 4.001 -5.376 4.006 1.00 88.81 97 TYR A N 1
ATOM 731 C CA . TYR A 1 97 ? 3.447 -6.515 3.291 1.00 88.81 97 TYR A CA 1
ATOM 732 C C . TYR A 1 97 ? 4.228 -7.774 3.680 1.00 88.81 97 TYR A C 1
ATOM 734 O O . TYR A 1 97 ? 5.450 -7.724 3.840 1.00 88.81 97 TYR A O 1
ATOM 742 N N . ASP A 1 98 ? 3.522 -8.891 3.839 1.00 83.75 98 ASP A N 1
ATOM 743 C CA . ASP A 1 98 ? 4.150 -10.159 4.192 1.00 83.75 98 ASP A CA 1
ATOM 744 C C . ASP A 1 98 ? 4.803 -10.790 2.956 1.00 83.75 98 ASP A C 1
ATOM 746 O O . ASP A 1 98 ? 4.145 -11.394 2.103 1.00 83.75 98 ASP A O 1
ATOM 750 N N . GLY A 1 99 ? 6.113 -10.577 2.842 1.00 86.31 99 GLY A N 1
ATOM 751 C CA . GLY A 1 99 ? 6.954 -11.074 1.761 1.00 86.31 99 GLY A CA 1
ATOM 752 C C . GLY A 1 99 ? 7.434 -9.993 0.796 1.00 86.31 99 GLY A C 1
ATOM 753 O O . GLY A 1 99 ? 7.151 -8.803 0.927 1.00 86.31 99 GLY A O 1
ATOM 754 N N . GLU A 1 100 ? 8.192 -10.437 -0.197 1.00 91.69 100 GLU A N 1
ATOM 755 C CA . GLU A 1 100 ? 8.728 -9.586 -1.252 1.00 91.69 100 GLU A CA 1
ATOM 756 C C . GLU A 1 100 ? 7.846 -9.635 -2.503 1.00 91.69 100 GLU A C 1
ATOM 758 O O . GLU A 1 100 ? 7.194 -10.641 -2.801 1.00 91.69 100 GLU A O 1
ATOM 763 N N . ILE A 1 101 ? 7.825 -8.536 -3.254 1.00 92.06 101 ILE A N 1
ATOM 764 C CA . ILE A 1 101 ? 7.063 -8.419 -4.497 1.00 92.06 101 ILE A CA 1
ATOM 765 C C . ILE A 1 101 ? 8.015 -8.399 -5.696 1.00 92.06 101 ILE A C 1
ATOM 767 O O . ILE A 1 101 ? 8.993 -7.651 -5.733 1.00 92.06 101 ILE A O 1
ATOM 771 N N . ASP A 1 102 ? 7.699 -9.228 -6.689 1.00 94.44 102 ASP A N 1
ATOM 772 C CA . ASP A 1 102 ? 8.374 -9.278 -7.982 1.00 94.44 102 ASP A CA 1
ATOM 773 C C . ASP A 1 102 ? 7.510 -8.609 -9.055 1.00 94.44 102 ASP A C 1
ATOM 775 O O . ASP A 1 102 ? 6.352 -8.982 -9.257 1.00 94.44 102 ASP A O 1
ATOM 779 N N . VAL A 1 103 ? 8.082 -7.608 -9.720 1.00 93.62 103 VAL A N 1
ATOM 780 C CA . VAL A 1 103 ? 7.513 -6.930 -10.891 1.00 93.62 103 VAL A CA 1
ATOM 781 C C . VAL A 1 103 ? 8.487 -6.943 -12.071 1.00 93.62 103 VAL A C 1
ATOM 783 O O . VAL A 1 103 ? 8.352 -6.164 -13.003 1.00 93.62 103 VAL A O 1
ATOM 786 N N . SER A 1 104 ? 9.494 -7.817 -12.067 1.00 91.88 104 SER A N 1
ATOM 787 C CA . SER A 1 104 ? 10.508 -7.890 -13.127 1.00 91.88 104 SER A CA 1
ATOM 788 C C . SER A 1 104 ? 9.924 -8.250 -14.500 1.00 91.88 104 SER A C 1
ATOM 790 O O . SER A 1 104 ? 10.493 -7.874 -15.523 1.00 91.88 104 SER A O 1
ATOM 792 N N . GLN A 1 105 ? 8.780 -8.941 -14.528 1.00 90.25 105 GLN A N 1
ATOM 793 C CA . GLN A 1 105 ? 8.119 -9.422 -15.748 1.00 90.25 105 GLN A CA 1
ATOM 794 C C . GLN A 1 105 ? 6.698 -8.864 -15.948 1.00 90.25 105 GLN A C 1
ATOM 796 O O . GLN A 1 105 ? 6.012 -9.270 -16.885 1.00 90.25 105 GLN A O 1
ATOM 801 N N . GLY A 1 106 ? 6.214 -7.970 -15.076 1.00 91.81 106 GLY A N 1
ATOM 802 C CA . GLY A 1 106 ? 4.842 -7.472 -15.173 1.00 91.81 106 GLY A CA 1
ATOM 803 C C . GLY A 1 106 ? 4.306 -6.784 -13.920 1.00 91.81 106 GLY A C 1
ATOM 804 O O . GLY A 1 106 ? 4.982 -6.661 -12.903 1.00 91.81 106 GLY A O 1
ATOM 805 N N . ASN A 1 107 ? 3.046 -6.351 -13.999 1.00 94.31 107 ASN A N 1
ATOM 806 C CA . ASN A 1 107 ? 2.342 -5.726 -12.879 1.00 94.31 107 ASN A CA 1
ATOM 807 C C . ASN A 1 107 ? 2.036 -6.741 -11.767 1.00 94.31 107 ASN A C 1
ATOM 809 O O . ASN A 1 107 ? 1.550 -7.840 -12.036 1.00 94.31 107 ASN A O 1
ATOM 813 N N . ALA A 1 108 ? 2.205 -6.324 -10.514 1.00 93.31 108 ALA A N 1
ATOM 814 C CA . ALA A 1 108 ? 1.763 -7.066 -9.342 1.00 93.31 108 ALA A CA 1
ATOM 815 C C . ALA A 1 108 ? 0.409 -6.525 -8.859 1.00 93.31 108 ALA A C 1
ATOM 817 O O . ALA A 1 108 ? 0.281 -5.367 -8.461 1.00 93.31 108 ALA A O 1
ATOM 818 N N . THR A 1 109 ? -0.616 -7.374 -8.875 1.00 94.75 109 THR A N 1
ATOM 819 C CA . THR A 1 109 ? -1.968 -7.044 -8.398 1.00 94.75 109 THR A CA 1
ATOM 820 C C . THR A 1 109 ? -2.311 -7.842 -7.141 1.00 94.75 109 THR A C 1
ATOM 822 O O . THR A 1 109 ? -1.626 -8.811 -6.801 1.00 94.75 109 THR A O 1
ATOM 825 N N . ASN A 1 110 ? -3.376 -7.436 -6.443 1.00 92.56 110 ASN A N 1
ATOM 826 C CA . ASN A 1 110 ? -3.874 -8.092 -5.227 1.00 92.56 110 ASN A CA 1
ATOM 827 C C . ASN A 1 110 ? -2.847 -8.148 -4.079 1.00 92.56 110 ASN A C 1
ATOM 829 O O . ASN A 1 110 ? -2.850 -9.074 -3.269 1.00 92.56 110 ASN A O 1
ATOM 833 N N . LYS A 1 111 ? -1.964 -7.148 -3.993 1.00 95.38 111 LYS A N 1
ATOM 834 C CA . LYS A 1 111 ? -0.976 -7.005 -2.916 1.00 95.38 111 LYS A CA 1
ATOM 835 C C . LYS A 1 111 ? -1.588 -6.249 -1.746 1.00 95.38 111 LYS A C 1
ATOM 837 O O . LYS A 1 111 ? -1.338 -5.067 -1.539 1.00 95.38 111 LYS A O 1
ATOM 842 N N . ASN A 1 112 ? -2.478 -6.913 -1.023 1.00 92.38 112 ASN A N 1
ATOM 843 C CA . ASN A 1 112 ? -3.254 -6.271 0.032 1.00 92.38 112 ASN A CA 1
ATOM 844 C C . ASN A 1 112 ? -2.424 -6.066 1.306 1.00 92.38 112 ASN A C 1
ATOM 846 O O . ASN A 1 112 ? -1.611 -6.906 1.676 1.00 92.38 112 ASN A O 1
ATOM 850 N N . LEU A 1 113 ? -2.669 -4.950 1.981 1.00 88.56 113 LEU A N 1
ATOM 851 C CA . LEU A 1 113 ? -2.095 -4.562 3.260 1.00 88.56 113 LEU A CA 1
ATOM 852 C C . LEU A 1 113 ? -3.230 -4.428 4.276 1.00 88.56 113 LEU A C 1
ATOM 854 O O . LEU A 1 113 ? -4.293 -3.884 3.967 1.00 88.56 113 LEU A O 1
ATOM 858 N N . THR A 1 114 ? -2.980 -4.863 5.503 1.00 88.75 114 THR A N 1
ATOM 859 C CA . THR A 1 114 ? -3.901 -4.663 6.623 1.00 88.75 114 THR A CA 1
ATOM 860 C C . THR A 1 114 ? -3.201 -3.809 7.664 1.00 88.75 114 THR A C 1
ATOM 862 O O . THR A 1 114 ? -2.097 -4.142 8.095 1.00 88.75 114 THR A O 1
ATOM 865 N N . ILE A 1 115 ? -3.830 -2.703 8.060 1.00 85.50 115 ILE A N 1
ATOM 866 C CA . ILE A 1 115 ? -3.342 -1.887 9.167 1.00 85.50 115 ILE A CA 1
ATOM 867 C C . ILE A 1 115 ? -3.465 -2.721 10.436 1.00 85.50 115 ILE A C 1
ATOM 869 O O . ILE A 1 115 ? -4.540 -3.210 10.775 1.00 85.50 115 ILE A O 1
ATOM 873 N N . LEU A 1 116 ? -2.345 -2.901 11.124 1.00 80.31 116 LEU A N 1
ATOM 874 C CA . LEU A 1 116 ? -2.293 -3.669 12.356 1.00 80.31 116 LEU A CA 1
ATOM 875 C C . LEU A 1 116 ? -2.820 -2.833 13.524 1.00 80.31 116 LEU A C 1
ATOM 877 O O . LEU A 1 116 ? -2.545 -1.634 13.624 1.00 80.31 116 LEU A O 1
ATOM 881 N N . THR A 1 117 ? -3.527 -3.477 14.445 1.00 67.19 117 THR A N 1
ATOM 882 C CA . THR A 1 117 ? -3.846 -2.910 15.755 1.00 67.19 117 THR A CA 1
ATOM 883 C C . THR A 1 117 ? -2.625 -2.991 16.665 1.00 67.19 117 THR A C 1
ATOM 885 O O . THR A 1 117 ? -1.978 -4.030 16.794 1.00 67.19 117 THR A O 1
ATOM 888 N N . GLY A 1 118 ? -2.283 -1.868 17.293 1.00 57.91 118 GLY A N 1
ATOM 889 C CA . GLY A 1 118 ? -1.255 -1.824 18.324 1.00 57.91 118 GLY A CA 1
ATOM 890 C C . GLY A 1 118 ? -1.810 -2.348 19.646 1.00 57.91 118 GLY A C 1
ATOM 891 O O . GLY A 1 118 ? -2.967 -2.104 19.979 1.00 57.91 118 GLY A O 1
ATOM 892 N N . SER A 1 119 ? -0.988 -3.043 20.430 1.00 48.22 119 SER A N 1
ATOM 893 C CA . SER A 1 119 ? -1.359 -3.400 21.802 1.00 48.22 119 SER A CA 1
ATOM 894 C C . SER A 1 119 ? -1.329 -2.161 22.704 1.00 48.22 119 SER A C 1
ATOM 896 O O . SER A 1 119 ? -0.371 -1.385 22.671 1.00 48.22 119 SER A O 1
ATOM 898 N N . THR A 1 120 ? -2.352 -1.975 23.540 1.00 44.53 120 THR A N 1
ATOM 899 C CA . THR A 1 120 ? -2.368 -0.905 24.546 1.00 44.53 120 THR A CA 1
ATOM 900 C C . THR A 1 120 ? -1.352 -1.207 25.648 1.00 44.53 120 THR A C 1
ATOM 902 O O . THR A 1 120 ? -1.442 -2.233 26.318 1.00 44.53 120 THR A O 1
ATOM 905 N N . ILE A 1 121 ? -0.404 -0.297 25.881 1.00 46.25 121 ILE A N 1
ATOM 906 C CA . ILE A 1 121 ? 0.425 -0.318 27.092 1.00 46.25 121 ILE A CA 1
ATOM 907 C C . ILE A 1 121 ? -0.322 0.484 28.159 1.00 46.25 121 ILE A C 1
ATOM 909 O O . ILE A 1 121 ? -0.386 1.710 28.091 1.00 46.25 121 ILE A O 1
ATOM 913 N N . SER A 1 122 ? -0.911 -0.212 29.128 1.00 41.56 122 SER A N 1
ATOM 914 C CA . SER A 1 122 ? -1.636 0.387 30.253 1.00 41.56 122 SER A CA 1
ATOM 915 C C . SER A 1 122 ? -0.891 0.163 31.570 1.00 41.56 122 SER A C 1
ATOM 917 O O . SER A 1 122 ? -0.431 -0.945 31.839 1.00 41.56 122 SER A O 1
ATOM 919 N N . GLY A 1 123 ? -0.819 1.190 32.416 1.00 40.84 123 GLY A N 1
ATOM 920 C CA . GLY A 1 123 ? -0.251 1.114 33.761 1.00 40.84 123 GLY A CA 1
ATOM 921 C C . GLY A 1 123 ? -0.648 2.326 34.601 1.00 40.84 123 GLY A C 1
ATOM 922 O O . GLY A 1 123 ? -1.053 3.355 34.065 1.00 40.84 123 GLY A O 1
ATOM 923 N N . SER A 1 124 ? -0.554 2.210 35.923 1.00 45.81 124 SER A N 1
ATOM 924 C CA . SER A 1 124 ? -0.755 3.331 36.845 1.00 45.81 124 SER A CA 1
ATOM 925 C C . SER A 1 124 ? 0.573 4.037 37.105 1.00 45.81 124 SER A C 1
ATOM 927 O O . SER A 1 124 ? 1.544 3.394 37.506 1.00 45.81 124 SER A O 1
ATOM 929 N N . VAL A 1 125 ? 0.614 5.356 36.921 1.00 47.31 125 VAL A N 1
ATOM 930 C CA . VAL A 1 125 ? 1.746 6.185 37.351 1.00 47.31 125 VAL A CA 1
ATOM 931 C C . VAL A 1 125 ? 1.427 6.723 38.740 1.00 47.31 125 VAL A C 1
ATOM 933 O O . VAL A 1 125 ? 0.491 7.503 38.901 1.00 47.31 125 VAL A O 1
ATOM 936 N N . SER A 1 126 ? 2.201 6.299 39.738 1.00 47.81 126 SER A N 1
ATOM 937 C CA . SER A 1 126 ? 2.039 6.724 41.130 1.00 47.81 126 SER A CA 1
ATOM 938 C C . SER A 1 126 ? 3.214 7.592 41.556 1.00 47.81 126 SER A C 1
ATOM 940 O O . SER A 1 126 ? 4.370 7.261 41.291 1.00 47.81 126 SER A O 1
ATOM 942 N N . LEU A 1 127 ? 2.922 8.695 42.243 1.00 52.41 127 LEU A N 1
ATOM 943 C CA . LEU A 1 127 ? 3.955 9.533 42.841 1.00 52.41 127 LEU A CA 1
ATOM 944 C C . LEU A 1 127 ? 4.615 8.788 44.016 1.00 52.41 127 LEU A C 1
ATOM 946 O O . LEU A 1 127 ? 3.911 8.139 44.801 1.00 52.41 127 LEU A O 1
ATOM 950 N N . PRO A 1 128 ? 5.949 8.872 44.174 1.00 49.12 128 PRO A N 1
ATOM 951 C CA . PRO A 1 128 ? 6.609 8.315 45.346 1.00 49.12 128 PRO A CA 1
ATOM 952 C C . PRO A 1 128 ? 6.039 8.956 46.620 1.00 49.12 128 PRO A C 1
ATOM 954 O O . PRO A 1 128 ? 5.855 10.169 46.695 1.00 49.12 128 PRO A O 1
ATOM 957 N N . GLY A 1 129 ? 5.729 8.125 47.618 1.00 55.66 129 GLY A N 1
ATOM 958 C CA . GLY A 1 129 ? 5.226 8.577 48.919 1.00 55.66 129 GLY A CA 1
ATOM 959 C C . GLY A 1 129 ? 3.739 8.956 48.979 1.00 55.66 129 GLY A C 1
ATOM 960 O O . GLY A 1 129 ? 3.327 9.535 49.977 1.00 55.66 129 GLY A O 1
ATOM 961 N N . GLY A 1 130 ? 2.927 8.649 47.956 1.00 53.84 130 GLY A N 1
ATOM 962 C CA . GLY A 1 130 ? 1.477 8.913 47.991 1.00 53.84 130 GLY A CA 1
ATOM 963 C C . GLY A 1 130 ? 1.100 10.396 47.883 1.00 53.84 130 GLY A C 1
ATOM 964 O O . GLY A 1 130 ? -0.005 10.778 48.261 1.00 53.84 130 GLY A O 1
ATOM 965 N N . ALA A 1 131 ? 2.016 11.233 47.386 1.00 53.75 131 ALA A N 1
ATOM 966 C CA . ALA A 1 131 ? 1.779 12.658 47.187 1.00 53.75 131 ALA A CA 1
ATOM 967 C C . ALA A 1 131 ? 0.622 12.909 46.201 1.00 53.75 131 ALA A C 1
ATOM 969 O O . ALA A 1 131 ? 0.479 12.211 45.197 1.00 53.75 131 ALA A O 1
ATOM 970 N N . THR A 1 132 ? -0.191 13.930 46.469 1.00 54.28 132 THR A N 1
ATOM 971 C CA . THR A 1 132 ? -1.208 14.448 45.547 1.00 54.28 132 THR A CA 1
ATOM 972 C C . THR A 1 132 ? -0.552 15.366 44.518 1.00 54.28 132 THR A C 1
ATOM 974 O O . THR A 1 132 ? 0.252 16.228 44.872 1.00 54.28 132 THR A O 1
ATOM 977 N N . ALA A 1 133 ? -0.898 15.204 43.238 1.00 49.03 133 ALA A N 1
ATOM 978 C CA . ALA A 1 133 ? -0.431 16.096 42.182 1.00 49.03 133 ALA A CA 1
ATOM 979 C C . ALA A 1 133 ? -0.976 17.517 42.420 1.00 49.03 133 ALA A C 1
ATOM 981 O O . ALA A 1 133 ? -2.149 17.793 42.174 1.00 49.03 133 ALA A O 1
ATOM 982 N N . ILE A 1 134 ? -0.136 18.418 42.930 1.00 47.00 134 ILE A N 1
ATOM 983 C CA . ILE A 1 134 ? -0.417 19.858 42.951 1.00 47.00 134 ILE A CA 1
ATOM 984 C C . ILE A 1 134 ? -0.246 20.402 41.533 1.00 47.00 134 ILE A C 1
ATOM 986 O O . ILE A 1 134 ? 0.667 19.995 40.821 1.00 47.00 134 ILE A O 1
ATOM 990 N N . GLN A 1 135 ? -1.160 21.287 41.133 1.00 41.72 135 GLN A N 1
ATOM 991 C CA . GLN A 1 135 ? -1.394 21.823 39.787 1.00 41.72 135 GLN A CA 1
ATOM 992 C C . GLN A 1 135 ? -0.198 22.616 39.220 1.00 41.72 135 GLN A C 1
ATOM 994 O O . GLN A 1 135 ? -0.257 23.822 39.017 1.00 41.72 135 GLN A O 1
ATOM 999 N N . LEU A 1 136 ? 0.909 21.931 38.964 1.00 38.66 136 LEU A N 1
ATOM 1000 C CA . LEU A 1 136 ? 2.056 22.391 38.197 1.00 38.66 136 LEU A CA 1
ATOM 1001 C C . LEU A 1 136 ? 2.300 21.316 37.142 1.00 38.66 136 LEU A C 1
ATOM 1003 O O . LEU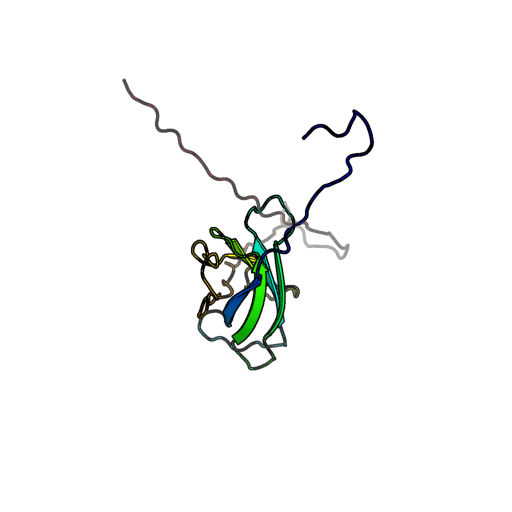 A 1 136 ? 2.434 20.138 37.459 1.00 38.66 136 LEU A O 1
ATOM 1007 N N . SER A 1 137 ? 2.258 21.707 35.873 1.00 41.16 137 SER A N 1
ATOM 1008 C CA . SER A 1 137 ? 2.314 20.798 34.727 1.00 41.16 137 SER A CA 1
ATOM 1009 C C . SER A 1 137 ? 3.627 20.017 34.713 1.00 41.16 137 SER A C 1
ATOM 1011 O O . SER A 1 137 ? 4.678 20.570 34.390 1.00 41.16 137 SER A O 1
ATOM 1013 N N . TYR A 1 138 ? 3.573 18.735 35.068 1.00 47.81 138 TYR A N 1
ATOM 1014 C CA . TYR A 1 138 ? 4.694 17.814 34.913 1.00 47.81 138 TYR A CA 1
ATOM 1015 C C . TYR A 1 138 ? 4.566 17.166 33.536 1.00 47.81 138 TYR A C 1
ATOM 1017 O O . TYR A 1 138 ? 3.577 16.492 33.252 1.00 47.81 138 TYR A O 1
ATOM 1025 N N . PHE A 1 139 ? 5.557 17.372 32.668 1.00 41.78 139 PHE A N 1
ATOM 1026 C CA . PHE A 1 139 ? 5.656 16.615 31.425 1.00 41.78 139 PHE A CA 1
ATOM 1027 C C . PHE A 1 139 ? 6.274 15.255 31.744 1.00 41.78 139 PHE A C 1
ATOM 1029 O O . PHE A 1 139 ? 7.448 15.167 32.100 1.00 41.78 139 PHE A O 1
ATOM 1036 N N . LEU A 1 140 ? 5.470 14.198 31.647 1.00 37.25 140 LEU A N 1
ATOM 1037 C CA . LEU A 1 140 ? 5.947 12.825 31.749 1.00 37.25 140 LEU A CA 1
ATOM 1038 C C . LEU A 1 140 ? 6.199 12.281 30.342 1.00 37.25 140 LEU A C 1
ATOM 1040 O O . LEU A 1 140 ? 5.263 12.095 29.568 1.00 37.25 140 LEU A O 1
ATOM 1044 N N . THR A 1 141 ? 7.459 11.992 30.029 1.00 43.16 141 THR A N 1
ATOM 1045 C CA . THR A 1 141 ? 7.829 11.297 28.793 1.00 43.16 141 THR A CA 1
ATOM 1046 C C . THR A 1 141 ? 7.898 9.799 29.070 1.00 43.16 141 THR A C 1
ATOM 1048 O O . THR A 1 141 ? 8.757 9.346 29.826 1.00 43.16 141 THR A O 1
ATOM 1051 N N . LEU A 1 142 ? 7.002 9.021 28.462 1.00 41.38 142 LEU A N 1
ATOM 1052 C CA . LEU A 1 142 ? 7.079 7.560 28.464 1.00 41.38 142 LEU A CA 1
ATOM 1053 C C . LEU A 1 142 ? 7.790 7.096 27.191 1.00 41.38 142 LEU A C 1
ATOM 1055 O O . LEU A 1 142 ? 7.272 7.275 26.091 1.00 41.38 142 LEU A O 1
ATOM 1059 N N . THR A 1 143 ? 8.960 6.476 27.344 1.00 45.41 143 THR A N 1
ATOM 1060 C CA . THR A 1 143 ? 9.710 5.890 26.226 1.00 45.41 143 THR A CA 1
ATOM 1061 C C . THR A 1 143 ? 9.603 4.364 26.285 1.00 45.41 143 THR A C 1
ATOM 1063 O O . THR A 1 143 ? 10.271 3.743 27.119 1.00 45.41 143 THR A O 1
ATOM 1066 N N . PRO A 1 144 ? 8.786 3.719 25.434 1.00 42.16 144 PRO A N 1
ATOM 1067 C CA . PRO A 1 144 ? 8.782 2.264 25.343 1.00 42.16 144 PRO A CA 1
ATOM 1068 C C . PRO A 1 144 ? 10.159 1.770 24.872 1.00 42.16 144 PRO A C 1
ATOM 1070 O O . PRO A 1 144 ? 10.683 2.226 23.859 1.00 42.16 144 PRO A O 1
ATOM 1073 N N . THR A 1 145 ? 10.764 0.841 25.618 1.00 37.19 145 THR A N 1
ATOM 1074 C CA . THR A 1 145 ? 12.047 0.212 25.260 1.00 37.19 145 THR A CA 1
ATOM 1075 C C . THR A 1 145 ? 11.808 -1.256 24.925 1.00 37.19 145 THR A C 1
ATOM 1077 O O . THR A 1 145 ? 11.350 -2.014 25.776 1.00 37.19 145 THR A O 1
ATOM 1080 N N . ASN A 1 146 ? 12.146 -1.677 23.705 1.00 34.91 146 ASN A N 1
ATOM 1081 C CA . ASN A 1 146 ? 12.145 -3.089 23.325 1.00 34.91 146 ASN A CA 1
ATOM 1082 C C . ASN A 1 146 ? 13.490 -3.718 23.728 1.00 34.91 146 ASN A C 1
ATOM 1084 O O . ASN A 1 146 ? 14.530 -3.366 23.171 1.00 34.91 146 ASN A O 1
ATOM 1088 N N . ARG A 1 147 ? 13.487 -4.612 24.725 1.00 37.16 147 ARG A N 1
ATOM 1089 C CA . ARG A 1 147 ? 14.654 -5.430 25.087 1.00 37.16 147 ARG A CA 1
ATOM 1090 C C . ARG A 1 147 ? 14.383 -6.873 24.677 1.00 37.16 147 ARG A C 1
ATOM 1092 O O . ARG A 1 147 ? 13.575 -7.546 25.308 1.00 37.16 147 ARG A O 1
ATOM 1099 N N . GLN A 1 148 ? 15.080 -7.355 23.652 1.00 35.78 148 GLN A N 1
ATOM 1100 C CA . GLN A 1 148 ? 15.151 -8.787 23.376 1.00 35.78 148 GLN A CA 1
ATOM 1101 C C . GLN A 1 148 ? 16.163 -9.417 24.339 1.00 35.78 148 GLN A C 1
ATOM 1103 O O . GLN A 1 148 ? 17.362 -9.156 24.255 1.00 35.78 148 GLN A O 1
A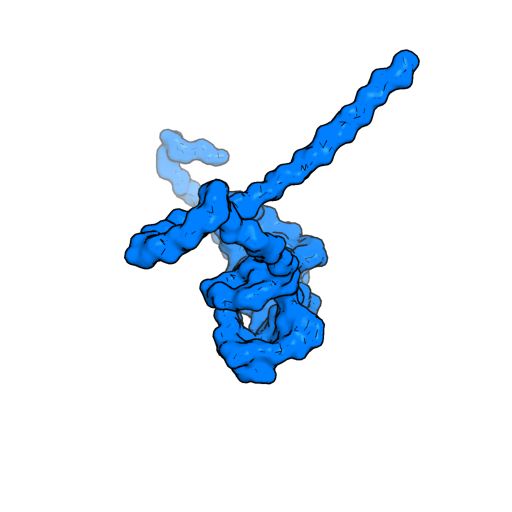TOM 1108 N N . SER A 1 149 ? 15.680 -10.221 25.284 1.00 40.09 149 SER A N 1
ATOM 1109 C CA . SER A 1 149 ? 16.536 -11.019 26.163 1.00 40.09 149 SER A CA 1
ATOM 1110 C C . SER A 1 149 ? 17.027 -12.253 25.409 1.00 40.09 149 SER A C 1
ATOM 1112 O O . SER A 1 149 ? 16.313 -13.247 25.307 1.00 40.09 149 SER A O 1
ATOM 1114 N N . THR A 1 150 ? 18.248 -12.217 24.877 1.00 38.03 150 THR A N 1
ATOM 1115 C CA . THR A 1 150 ? 18.903 -13.426 24.365 1.00 38.03 150 THR A CA 1
ATOM 1116 C C . THR A 1 150 ? 19.454 -14.215 25.551 1.00 38.03 150 THR A C 1
ATOM 1118 O O . THR A 1 150 ? 20.580 -13.989 25.995 1.00 38.03 150 THR A O 1
ATOM 1121 N N . THR A 1 151 ? 18.670 -15.141 26.101 1.00 38.91 151 THR A N 1
ATOM 1122 C CA . THR A 1 151 ? 19.185 -16.097 27.089 1.00 38.91 151 THR A CA 1
ATOM 1123 C C . THR A 1 151 ? 20.096 -17.083 26.360 1.00 38.91 151 THR A C 1
ATOM 1125 O O . THR A 1 151 ? 19.628 -18.041 25.750 1.00 38.91 151 THR A O 1
ATOM 1128 N N . ARG A 1 152 ? 21.413 -16.847 26.377 1.00 36.75 152 ARG A N 1
ATOM 1129 C CA . ARG A 1 152 ? 22.386 -17.879 25.996 1.00 36.75 152 ARG A CA 1
ATOM 1130 C C . ARG A 1 152 ? 22.359 -18.967 27.068 1.00 36.75 152 ARG A C 1
ATOM 1132 O O . ARG A 1 152 ? 22.779 -18.732 28.196 1.00 36.75 152 ARG A O 1
ATOM 1139 N N . GLN A 1 153 ? 21.839 -20.137 26.711 1.00 36.66 153 GLN A N 1
ATOM 1140 C CA . GLN A 1 153 ? 21.900 -21.334 27.541 1.00 36.66 153 GLN A CA 1
ATOM 1141 C C . GLN A 1 153 ? 23.374 -21.753 27.701 1.00 36.66 153 GLN A C 1
ATOM 1143 O O . GLN A 1 153 ? 24.065 -21.895 26.688 1.00 36.66 153 GLN A O 1
ATOM 1148 N N . PRO A 1 154 ? 23.896 -21.909 28.930 1.00 42.44 154 PRO A N 1
ATOM 1149 C CA . PRO A 1 154 ? 25.249 -22.405 29.125 1.00 42.44 154 PRO A CA 1
ATOM 1150 C C . PRO A 1 154 ? 25.309 -23.891 28.753 1.00 42.44 154 PRO A C 1
ATOM 1152 O O . PRO A 1 154 ? 24.478 -24.686 29.191 1.00 42.44 154 PRO A O 1
ATOM 1155 N N . LEU A 1 155 ? 26.302 -24.258 27.941 1.00 44.91 155 LEU A N 1
ATOM 1156 C CA . LEU A 1 155 ? 26.731 -25.647 27.790 1.00 44.91 155 LEU A CA 1
ATOM 1157 C C . LEU A 1 155 ? 27.271 -26.120 29.148 1.00 44.91 155 LEU A C 1
ATOM 1159 O O . LEU A 1 155 ? 28.185 -25.508 29.696 1.00 44.91 155 LEU A O 1
ATOM 1163 N N . MET A 1 156 ? 26.678 -27.180 29.690 1.00 47.50 156 MET A N 1
ATOM 1164 C CA . MET A 1 156 ? 27.193 -27.932 30.836 1.00 47.50 156 MET A CA 1
ATOM 1165 C C . MET A 1 156 ? 27.501 -29.361 30.377 1.00 47.50 156 MET A C 1
ATOM 1167 O O . MET A 1 156 ? 26.758 -29.879 29.540 1.00 47.50 156 MET A O 1
ATOM 1171 N N . PRO A 1 157 ? 28.384 -30.066 31.092 1.00 55.69 157 PRO A N 1
ATOM 1172 C CA . PRO A 1 157 ? 29.833 -29.900 31.188 1.00 55.69 157 PRO A CA 1
ATOM 1173 C C . PRO A 1 157 ? 30.591 -30.773 30.172 1.00 55.69 157 PRO A C 1
ATOM 1175 O O . PRO A 1 157 ? 30.046 -31.817 29.748 1.00 55.69 157 PRO A O 1
#

Foldseek 3Di:
DDPPPDDDPDDDDDDFDKAKEKAKEFEPPQDFAQAKWKKKKFKPQDPVDHGQWIDIDIRHGRGGMDMDMIIGGQAWFIKMKMATPDDDAQWDRMDTQDGIDHDNPHYHYHSYHYTHGDDDDDDDDADPPRDDDDPDDDDDDDDDDDDDDPPDDDDDD

Secondary structure (DSSP, 8-state):
---TTS---------PPEEEEEEEEE-GGGPPPSS-EEEEEEEES-TTS--SEEEEEEE-TT-SEEEEEEEEES-S-BEEEEEE-S--TTB-SEEE-SS-B--TTS-B----EEPPBPPP-------GGG----SS----------------PPP--

Organism: NCBI:txid947010

Sequence (157 aa):
MDVRAGNQANIDFSLLAGYTISGKVSLPEGQLASSSLSVRVEAMLNKDYPPNGWTDIVIQQGQNYADYSLVVPAACGYLVRYSVKDIVPNCVLQGYYDGEIDVSQGNATNKNLTILTGSTISGSVSLPGGATAIQLSYFLTLTPTNRQSTTRQPLMP